Protein AF-A0A6B3EUL5-F1 (afdb_monomer_lite)

Radius of gyration: 18.48 Å; chains: 1; bounding box: 37×43×34 Å

Sequence (70 aa):
DYEHELFYEKELRSVTSNTRENGREFLRLVERYDVRSTVHPYPMSRAPEALADLKAGRFDGAAVLVNDLS

pLDDT: mean 89.26, std 12.78, range [57.44, 98.5]

Structure (mmCIF, N/CA/C/O backbone):
data_AF-A0A6B3EUL5-F1
#
_entry.id   AF-A0A6B3EUL5-F1
#
loop_
_atom_site.group_PDB
_atom_site.id
_atom_site.type_symbol
_atom_site.label_atom_id
_atom_site.label_alt_id
_atom_site.label_comp_id
_atom_site.label_asym_id
_atom_site.label_entity_id
_atom_site.label_seq_id
_atom_site.pdbx_PDB_ins_code
_atom_site.Cartn_x
_atom_site.Cartn_y
_atom_site.Cartn_z
_atom_site.occupancy
_atom_site.B_iso_or_equiv
_atom_site.auth_seq_id
_atom_site.auth_comp_id
_atom_site.auth_asym_id
_atom_site.auth_atom_id
_atom_site.pdbx_PDB_model_num
ATOM 1 N N . ASP A 1 1 ? -12.343 25.960 6.220 1.00 58.25 1 ASP A N 1
ATOM 2 C CA . ASP A 1 1 ? -13.633 25.846 6.904 1.00 58.25 1 ASP A CA 1
ATOM 3 C C . ASP A 1 1 ? -13.619 24.636 7.841 1.00 58.25 1 ASP A C 1
ATOM 5 O O . ASP A 1 1 ? -14.321 23.664 7.646 1.00 58.25 1 ASP A O 1
ATOM 9 N N . TYR A 1 2 ? -12.692 24.638 8.803 1.00 57.44 2 TYR A N 1
ATOM 10 C CA . TYR A 1 2 ? -12.422 23.470 9.658 1.00 57.44 2 TYR A CA 1
ATOM 11 C C . TYR A 1 2 ? -13.357 23.440 10.878 1.00 57.44 2 TYR A C 1
ATOM 13 O O . TYR A 1 2 ? -13.746 22.376 11.347 1.00 57.44 2 TYR A O 1
ATOM 21 N N . GLU A 1 3 ? -13.736 24.627 11.363 1.00 60.16 3 GLU A N 1
ATOM 22 C CA . GLU A 1 3 ? -14.601 24.819 12.531 1.00 60.16 3 GLU A CA 1
ATOM 23 C C . GLU A 1 3 ? -16.082 24.508 12.251 1.00 60.16 3 GLU A C 1
ATOM 25 O O . GLU A 1 3 ? -16.778 24.086 13.167 1.00 60.16 3 GLU A O 1
ATOM 30 N N . HIS A 1 4 ? -16.578 24.652 11.012 1.00 64.31 4 HIS A N 1
ATOM 31 C CA . HIS A 1 4 ? -17.974 24.311 10.683 1.00 64.31 4 HIS A CA 1
ATOM 32 C C . HIS A 1 4 ? -18.189 22.815 10.399 1.00 64.31 4 HIS A C 1
ATOM 34 O O . HIS A 1 4 ? -19.292 22.306 10.597 1.00 64.31 4 HIS A O 1
ATOM 40 N N . GLU A 1 5 ? -17.161 22.090 9.942 1.00 66.06 5 GLU A N 1
ATOM 41 C CA . GLU A 1 5 ? -17.278 20.666 9.576 1.00 66.06 5 GLU A CA 1
ATOM 42 C C . GLU A 1 5 ? -17.094 19.713 10.777 1.00 66.06 5 GLU A C 1
ATOM 44 O O . GLU A 1 5 ? -17.640 18.597 10.807 1.00 66.06 5 GLU A O 1
ATOM 49 N N . LEU A 1 6 ? -16.366 20.167 11.802 1.00 64.81 6 LEU A N 1
ATOM 50 C CA . LEU A 1 6 ? -16.133 19.464 13.062 1.00 64.81 6 LEU A CA 1
ATOM 51 C C . LEU A 1 6 ? -16.988 20.102 14.169 1.00 64.81 6 LEU A C 1
ATOM 53 O O . LEU A 1 6 ? -16.495 20.864 14.993 1.00 64.81 6 LEU A O 1
ATOM 57 N N . PHE A 1 7 ? -18.289 19.785 14.198 1.00 58.91 7 PHE A N 1
ATOM 58 C CA . PHE A 1 7 ? -19.131 20.033 15.379 1.00 58.91 7 PHE A CA 1
ATOM 59 C C . PHE A 1 7 ? -18.423 19.488 16.631 1.00 58.91 7 PHE A C 1
ATOM 61 O O . PHE A 1 7 ? -17.864 18.397 16.547 1.00 58.91 7 PHE A O 1
ATOM 68 N N . TYR A 1 8 ? -18.486 20.212 17.758 1.00 61.34 8 TYR A N 1
ATOM 69 C CA . TYR A 1 8 ? -17.755 20.034 19.036 1.00 61.34 8 TYR A CA 1
ATOM 70 C C . TYR A 1 8 ? -17.562 18.601 19.604 1.00 61.34 8 TYR A C 1
ATOM 72 O O . TYR A 1 8 ? -16.835 18.434 20.577 1.00 61.34 8 TYR A O 1
ATOM 80 N N . GLU A 1 9 ? -18.187 17.573 19.031 1.00 69.50 9 GLU A N 1
ATOM 81 C CA . GLU A 1 9 ? -18.016 16.151 19.361 1.00 69.50 9 GLU A CA 1
ATOM 82 C C . GLU A 1 9 ? -16.960 15.426 18.500 1.00 69.50 9 GLU A C 1
ATOM 84 O O . GLU A 1 9 ? -16.587 14.294 18.809 1.00 69.50 9 GLU A O 1
ATOM 89 N N . LYS A 1 10 ? -16.482 16.030 17.403 1.00 75.69 10 LYS A N 1
ATOM 90 C CA . LYS A 1 10 ? -15.514 15.401 16.493 1.00 75.69 10 LYS A CA 1
ATOM 9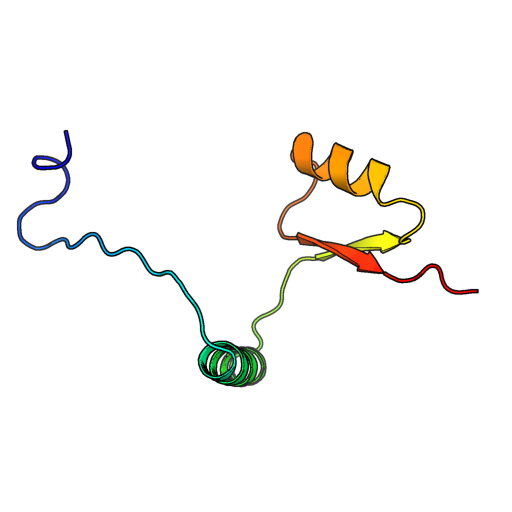1 C C . LYS A 1 10 ? -14.098 15.910 16.749 1.00 75.69 10 LYS A C 1
ATOM 93 O O . LYS A 1 10 ? -13.833 17.106 16.675 1.00 75.69 10 LYS A O 1
ATOM 98 N N . GLU A 1 11 ? -13.166 14.985 16.952 1.00 77.25 11 GLU A N 1
ATOM 99 C CA . GLU A 1 11 ? -11.745 15.291 17.109 1.00 77.25 11 GLU A CA 1
ATOM 100 C C . GLU A 1 11 ? -10.938 14.873 15.877 1.00 77.25 11 GLU A C 1
ATOM 102 O O . GLU A 1 11 ? -11.054 13.747 15.390 1.00 77.25 11 GLU A O 1
ATOM 107 N N . LEU A 1 12 ? -10.057 15.762 15.413 1.00 83.00 12 LEU A N 1
ATOM 108 C CA . LEU A 1 12 ? -9.065 15.459 14.386 1.00 83.00 12 LEU A CA 1
ATOM 109 C C . LEU A 1 12 ? -7.700 15.237 15.047 1.00 83.00 12 LEU A C 1
ATOM 111 O O . LEU A 1 12 ? -7.146 16.145 15.663 1.00 83.00 12 LEU A O 1
ATOM 115 N N . ARG A 1 13 ? -7.148 14.025 14.920 1.00 82.06 13 ARG A N 1
ATOM 116 C CA . ARG A 1 13 ? -5.837 13.660 15.478 1.00 82.06 13 ARG A CA 1
ATOM 117 C C . ARG A 1 13 ? -4.921 13.128 14.383 1.00 82.06 13 ARG A C 1
ATOM 119 O O . ARG A 1 13 ? -5.320 12.285 13.586 1.00 82.06 13 ARG A O 1
ATOM 126 N N . SER A 1 14 ? -3.672 13.586 14.373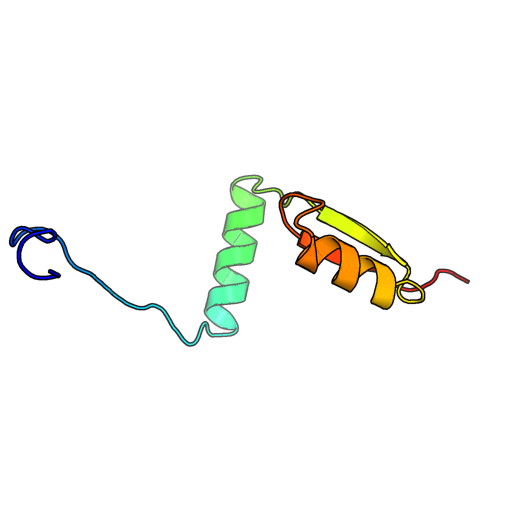 1.00 80.00 14 SER A N 1
ATOM 127 C CA . SER A 1 14 ? -2.620 12.998 13.546 1.00 80.00 14 SER A CA 1
ATOM 128 C C . SER A 1 14 ? -1.954 11.847 14.291 1.00 80.00 14 SER A C 1
ATOM 130 O O . SER A 1 14 ? -1.550 12.014 15.442 1.00 80.00 14 SER A O 1
ATOM 132 N N . VAL A 1 15 ? -1.759 10.718 13.619 1.00 80.44 15 VAL A N 1
ATOM 133 C CA . VAL A 1 15 ? -0.870 9.658 14.100 1.00 80.44 15 VAL A CA 1
ATOM 134 C C . VAL A 1 15 ? 0.400 9.713 13.264 1.00 80.44 15 VAL A C 1
ATOM 136 O O . VAL A 1 15 ? 0.354 9.681 12.038 1.00 80.44 15 VAL A O 1
ATOM 139 N N . THR A 1 16 ? 1.538 9.834 13.932 1.00 74.62 16 THR A N 1
ATOM 140 C CA . THR A 1 16 ? 2.866 9.815 13.316 1.00 74.62 16 THR A CA 1
ATOM 141 C C . THR A 1 16 ? 3.806 9.022 14.220 1.00 74.62 16 THR A C 1
ATOM 143 O O . THR A 1 16 ? 3.510 8.834 15.399 1.00 74.62 16 THR A O 1
ATOM 146 N N . SER A 1 17 ? 4.928 8.546 13.682 1.00 76.25 17 SER A N 1
ATOM 147 C CA . SER A 1 17 ? 5.962 7.822 14.440 1.00 76.25 17 SER A CA 1
ATOM 148 C C . SER A 1 17 ? 5.519 6.484 15.054 1.00 76.25 17 SER A C 1
ATOM 150 O O . SER A 1 17 ? 5.648 6.266 16.257 1.00 76.25 17 SER A O 1
ATOM 152 N N . ASN A 1 18 ? 5.067 5.537 14.226 1.00 83.44 18 ASN A N 1
ATOM 153 C CA . ASN A 1 18 ? 4.901 4.152 14.677 1.00 83.44 18 ASN A CA 1
ATOM 154 C C . ASN A 1 18 ? 6.235 3.580 15.179 1.00 83.44 18 ASN A C 1
ATOM 156 O O . ASN A 1 18 ? 7.255 3.632 14.487 1.00 83.44 18 ASN A O 1
ATOM 160 N N . THR A 1 19 ? 6.223 2.990 16.372 1.00 92.12 19 THR A N 1
ATOM 161 C CA . THR A 1 19 ? 7.397 2.298 16.912 1.00 92.12 19 THR A CA 1
ATOM 162 C C . THR A 1 19 ? 7.514 0.882 16.339 1.00 92.12 19 THR A C 1
ATOM 164 O O . THR A 1 19 ? 6.550 0.303 15.827 1.00 92.12 19 THR A O 1
ATOM 167 N N . ARG A 1 20 ? 8.696 0.260 16.475 1.00 94.00 20 ARG A N 1
ATOM 168 C CA . ARG A 1 20 ? 8.867 -1.170 16.146 1.00 94.00 20 ARG A CA 1
ATOM 169 C C . ARG A 1 20 ? 7.947 -2.066 16.975 1.00 94.00 20 ARG A C 1
ATOM 171 O O . ARG A 1 20 ? 7.560 -3.131 16.507 1.00 94.00 20 ARG A O 1
ATOM 178 N N . GLU A 1 21 ? 7.632 -1.669 18.205 1.00 95.62 21 GLU A N 1
ATOM 179 C CA . GLU A 1 21 ? 6.713 -2.410 19.065 1.00 95.62 21 GLU A CA 1
ATOM 180 C C . GLU A 1 21 ? 5.279 -2.346 18.538 1.00 95.62 21 GLU A C 1
ATOM 182 O O . GLU A 1 21 ? 4.667 -3.401 18.374 1.00 95.62 21 GLU A O 1
ATOM 187 N N . ASN A 1 22 ? 4.804 -1.157 18.141 1.00 94.69 22 ASN A N 1
ATOM 188 C CA . ASN A 1 22 ? 3.484 -1.009 17.517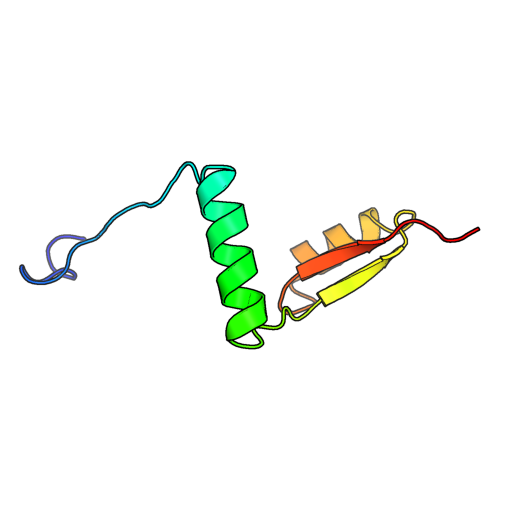 1.00 94.69 22 ASN A CA 1
ATOM 189 C C . ASN A 1 22 ? 3.365 -1.864 16.250 1.00 94.69 22 ASN A C 1
ATOM 191 O O . ASN A 1 22 ? 2.353 -2.526 16.048 1.00 94.69 22 ASN A O 1
ATOM 195 N N . GLY A 1 23 ? 4.419 -1.921 15.427 1.00 93.81 23 GLY A N 1
ATOM 196 C CA . GLY A 1 23 ? 4.442 -2.791 14.249 1.00 93.81 23 GLY A CA 1
ATOM 197 C C . GLY A 1 23 ? 4.301 -4.279 14.595 1.00 93.81 23 GLY A C 1
ATOM 198 O O . GLY A 1 23 ? 3.522 -4.989 13.965 1.00 93.81 23 GLY A O 1
ATOM 199 N N . ARG A 1 24 ? 5.007 -4.764 15.626 1.00 96.69 24 ARG A N 1
ATOM 200 C CA . ARG A 1 24 ? 4.886 -6.164 16.074 1.00 96.69 24 ARG A CA 1
ATOM 201 C C . ARG A 1 24 ? 3.502 -6.472 16.628 1.00 96.69 24 ARG A C 1
ATOM 203 O O . ARG A 1 24 ? 2.988 -7.559 16.389 1.00 96.69 24 ARG A O 1
ATOM 210 N N . GLU A 1 25 ? 2.917 -5.550 17.383 1.00 96.25 25 GLU A N 1
ATOM 211 C CA . GLU A 1 25 ? 1.556 -5.701 17.893 1.00 96.25 25 GLU A CA 1
ATOM 212 C C . GLU A 1 25 ? 0.535 -5.768 16.762 1.00 96.25 25 GLU A C 1
ATOM 214 O O . GLU A 1 25 ? -0.263 -6.703 16.718 1.00 96.25 25 GLU A O 1
ATOM 219 N N . PHE A 1 26 ? 0.631 -4.848 15.804 1.00 95.06 26 PHE A N 1
ATOM 220 C CA . PHE A 1 26 ? -0.229 -4.839 14.631 1.00 95.06 26 PHE A CA 1
ATOM 221 C C . PHE A 1 26 ? -0.140 -6.151 13.843 1.00 95.06 26 PHE A C 1
ATOM 223 O O . PHE A 1 26 ? -1.170 -6.750 13.550 1.00 95.06 26 PHE A O 1
ATOM 230 N N . LEU A 1 27 ? 1.067 -6.660 13.568 1.00 96.31 27 LEU A N 1
ATOM 231 C CA . LEU A 1 27 ? 1.237 -7.915 12.826 1.00 96.31 27 LEU A CA 1
ATOM 232 C C . LEU A 1 27 ? 0.645 -9.136 13.553 1.00 96.31 27 LEU A C 1
ATOM 234 O O . LEU A 1 27 ? 0.081 -10.010 12.898 1.00 96.31 27 LEU A O 1
ATOM 238 N N . ARG A 1 28 ? 0.688 -9.181 14.894 1.00 96.62 28 ARG A N 1
ATOM 239 C CA . ARG A 1 28 ? -0.011 -10.230 15.667 1.00 96.62 28 ARG A CA 1
ATOM 240 C C . ARG A 1 28 ? -1.529 -10.153 15.499 1.00 96.62 28 ARG A C 1
ATOM 242 O O . ARG A 1 28 ? -2.197 -11.182 15.444 1.00 96.62 28 ARG A O 1
ATOM 249 N N . LEU A 1 29 ? -2.087 -8.942 15.450 1.00 97.31 29 LEU A N 1
ATOM 250 C CA . LEU A 1 29 ? -3.522 -8.744 15.225 1.00 97.31 29 LEU A CA 1
ATOM 251 C C . LEU A 1 29 ? -3.916 -9.126 13.794 1.00 97.31 29 LEU A C 1
ATOM 253 O O . LEU A 1 29 ? -4.944 -9.768 13.607 1.00 97.31 29 LEU A O 1
ATOM 257 N N . VAL A 1 30 ? -3.084 -8.779 12.809 1.00 97.25 30 VAL A N 1
ATOM 258 C CA . VAL A 1 30 ? -3.268 -9.150 11.397 1.00 97.25 30 VAL A CA 1
ATOM 259 C C . VAL A 1 30 ? -3.410 -10.662 11.241 1.00 97.25 30 VAL A C 1
ATOM 261 O O . VAL A 1 30 ? -4.372 -11.112 10.625 1.00 97.25 30 VAL A O 1
ATOM 264 N N . GLU A 1 31 ? -2.510 -11.440 11.849 1.00 96.00 31 GLU A N 1
ATOM 265 C CA . GLU A 1 31 ? -2.580 -12.906 11.836 1.00 96.00 31 GLU A CA 1
ATOM 266 C C . GLU A 1 31 ? -3.850 -13.422 12.528 1.00 96.00 31 GLU A C 1
ATOM 268 O O . GLU A 1 31 ? -4.556 -14.271 11.990 1.00 96.00 31 GLU A O 1
ATOM 273 N N . ARG A 1 32 ? -4.186 -12.869 13.702 1.00 97.56 32 ARG A N 1
ATOM 274 C CA . ARG A 1 32 ? -5.359 -13.287 14.483 1.00 97.56 32 ARG A CA 1
ATOM 275 C C . ARG A 1 32 ? -6.685 -13.082 13.749 1.00 97.56 32 ARG A C 1
ATOM 277 O O . ARG A 1 32 ? -7.604 -13.873 13.948 1.00 97.56 32 ARG A O 1
ATOM 284 N N . TYR A 1 33 ? -6.801 -12.011 12.972 1.00 97.81 33 TYR A N 1
ATOM 285 C CA . TYR A 1 33 ? -8.044 -11.623 12.302 1.00 97.81 33 TYR A CA 1
ATOM 286 C C . TYR A 1 33 ? -8.032 -11.889 10.789 1.00 97.81 33 TYR A C 1
ATOM 288 O O . TYR A 1 33 ? -8.928 -11.418 10.096 1.00 97.81 33 TYR A O 1
ATOM 296 N N . ASP A 1 34 ? -7.039 -12.634 10.287 1.00 95.62 34 ASP A N 1
ATOM 297 C CA . ASP A 1 34 ? -6.850 -12.967 8.864 1.00 95.62 34 ASP A CA 1
ATOM 298 C C . ASP A 1 34 ? -6.929 -11.741 7.935 1.00 95.62 34 ASP A C 1
ATOM 300 O O . ASP A 1 34 ? -7.542 -11.756 6.866 1.00 95.62 34 ASP A O 1
ATOM 304 N N . VAL A 1 35 ? -6.299 -10.639 8.350 1.00 96.00 35 VAL A N 1
ATOM 305 C CA . VAL A 1 35 ? -6.215 -9.433 7.522 1.00 96.00 35 VAL A CA 1
ATOM 306 C C . VAL A 1 35 ? -5.219 -9.689 6.386 1.00 96.00 35 VAL A C 1
ATOM 308 O O . VAL A 1 35 ? -4.034 -9.920 6.620 1.00 96.00 35 VAL A O 1
ATOM 311 N N . ARG A 1 36 ? -5.684 -9.632 5.134 1.00 95.12 36 ARG A N 1
ATOM 312 C CA . ARG A 1 36 ? -4.866 -9.866 3.930 1.00 95.12 36 ARG A CA 1
ATOM 313 C C . ARG A 1 36 ? -4.662 -8.569 3.155 1.00 95.12 36 ARG A C 1
ATOM 315 O O . ARG A 1 36 ? -5.616 -7.838 2.899 1.00 95.12 36 ARG A O 1
ATOM 322 N N . SER A 1 37 ? -3.431 -8.305 2.730 1.00 94.56 37 SER A N 1
ATOM 323 C CA . SER A 1 37 ? -3.141 -7.241 1.769 1.00 94.56 37 SER A CA 1
ATOM 324 C C . SER A 1 37 ? -3.407 -7.709 0.335 1.00 94.56 37 SER A C 1
ATOM 326 O O . SER A 1 37 ? -3.079 -8.835 -0.035 1.00 94.56 37 SER A O 1
ATOM 328 N N . THR A 1 38 ? -3.956 -6.817 -0.492 1.00 96.88 38 THR A N 1
ATOM 329 C CA . THR A 1 38 ? -3.937 -6.980 -1.954 1.00 96.88 38 THR A CA 1
ATOM 330 C C . THR A 1 38 ? -2.590 -6.486 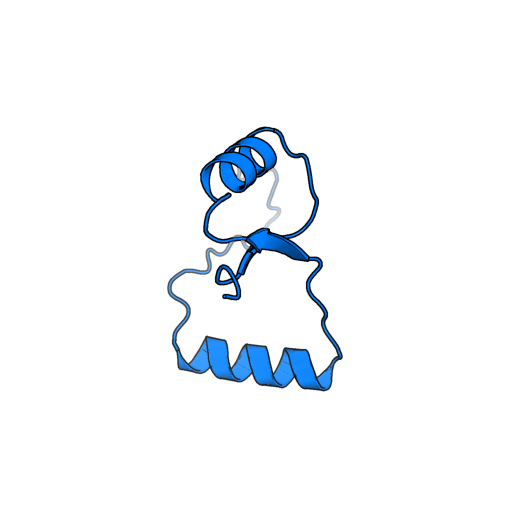-2.461 1.00 96.88 38 THR A C 1
ATOM 332 O O . THR A 1 38 ? -2.197 -5.350 -2.174 1.00 96.88 38 THR A O 1
ATOM 335 N N . VAL A 1 39 ? -1.858 -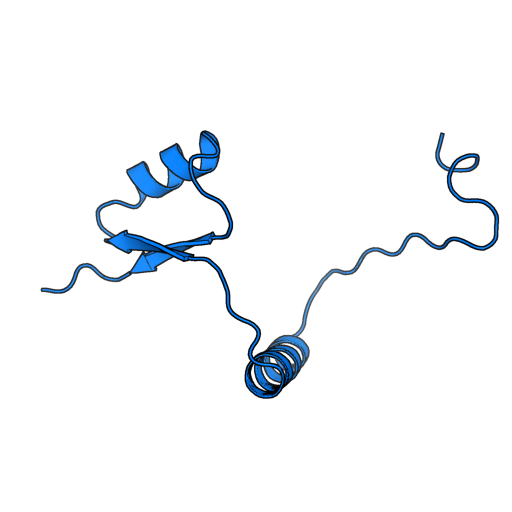7.357 -3.154 1.00 97.06 39 VAL A N 1
ATOM 336 C CA . VAL A 1 39 ? -0.491 -7.083 -3.601 1.00 97.06 39 VAL A CA 1
ATOM 337 C C . VAL A 1 39 ? -0.321 -7.364 -5.087 1.00 97.06 39 VAL A C 1
ATOM 339 O O . VAL A 1 39 ? -0.847 -8.343 -5.613 1.00 97.06 39 VAL A O 1
ATOM 342 N N . HIS A 1 40 ? 0.471 -6.520 -5.739 1.00 97.56 40 HIS A N 1
ATOM 343 C CA . HIS A 1 40 ? 0.860 -6.634 -7.138 1.00 97.56 40 HIS A CA 1
ATOM 344 C C . HIS A 1 40 ? 2.374 -6.866 -7.193 1.00 97.56 40 HIS A C 1
ATOM 346 O O . HIS A 1 40 ? 3.140 -5.916 -7.007 1.00 97.56 40 HIS A O 1
ATOM 352 N N . PRO A 1 41 ? 2.834 -8.119 -7.351 1.00 96.94 41 PRO A N 1
ATOM 353 C CA . PRO A 1 41 ? 4.256 -8.420 -7.344 1.00 96.94 41 PRO A CA 1
ATOM 354 C C . PRO A 1 41 ? 4.915 -7.978 -8.653 1.00 96.94 41 PRO A C 1
ATOM 356 O O . PRO A 1 41 ? 4.417 -8.268 -9.740 1.00 96.94 41 PRO A O 1
ATOM 359 N N . TYR A 1 42 ? 6.071 -7.333 -8.539 1.00 97.50 42 TYR A N 1
ATOM 360 C CA . TYR A 1 42 ? 6.943 -6.998 -9.660 1.00 97.50 42 TYR A CA 1
ATOM 361 C C . TYR A 1 42 ? 8.332 -7.574 -9.393 1.00 97.50 42 TYR A C 1
ATOM 363 O O . TYR A 1 42 ? 8.830 -7.433 -8.275 1.00 97.50 42 TYR A O 1
ATOM 371 N N . PRO A 1 43 ? 8.987 -8.196 -10.384 1.00 97.38 43 PRO A N 1
ATOM 372 C CA . PRO A 1 43 ? 10.400 -8.528 -10.255 1.00 97.38 43 PRO A CA 1
ATOM 373 C C . PRO A 1 43 ? 11.210 -7.245 -10.007 1.00 97.38 43 PRO A C 1
ATOM 375 O O . PRO A 1 43 ? 10.871 -6.187 -10.544 1.00 97.38 43 PRO A O 1
ATOM 378 N N . MET A 1 44 ? 12.252 -7.322 -9.180 1.00 97.12 44 MET A N 1
ATOM 379 C CA . MET A 1 44 ? 13.074 -6.177 -8.770 1.00 97.12 44 MET A CA 1
ATOM 380 C C . MET A 1 44 ? 13.643 -5.431 -9.985 1.00 97.12 44 MET A C 1
ATOM 382 O O . MET A 1 44 ? 13.659 -4.200 -10.009 1.00 97.12 44 MET A O 1
ATOM 386 N N . SER A 1 45 ? 14.016 -6.168 -11.033 1.00 97.31 45 SER A N 1
ATOM 387 C CA . SER A 1 45 ? 14.446 -5.637 -12.332 1.00 97.31 45 SER A CA 1
ATOM 388 C C . SER A 1 45 ? 13.416 -4.732 -13.017 1.00 97.31 45 SER A C 1
ATOM 390 O O . SER A 1 45 ? 13.800 -3.889 -13.826 1.00 97.31 45 SER A O 1
ATOM 392 N N . ARG A 1 46 ? 12.128 -4.860 -12.675 1.00 97.88 46 ARG A N 1
ATOM 393 C CA . ARG A 1 46 ? 11.014 -4.062 -13.210 1.00 97.88 46 ARG A CA 1
ATOM 394 C C . ARG A 1 46 ? 10.482 -3.005 -12.241 1.00 97.88 46 ARG A C 1
ATOM 396 O O . ARG A 1 46 ? 9.311 -2.620 -12.280 1.00 97.88 46 ARG A O 1
ATOM 403 N N . ALA A 1 47 ? 11.331 -2.525 -11.335 1.00 97.94 47 ALA A N 1
ATOM 404 C CA . ALA A 1 47 ? 10.978 -1.413 -10.459 1.00 97.94 47 ALA A CA 1
ATOM 405 C C . ALA A 1 47 ? 10.533 -0.135 -11.211 1.00 97.94 47 ALA A C 1
ATOM 407 O O . ALA A 1 47 ? 9.584 0.506 -10.748 1.00 97.94 47 ALA A O 1
ATOM 408 N N . PRO A 1 48 ? 11.140 0.255 -12.355 1.00 98.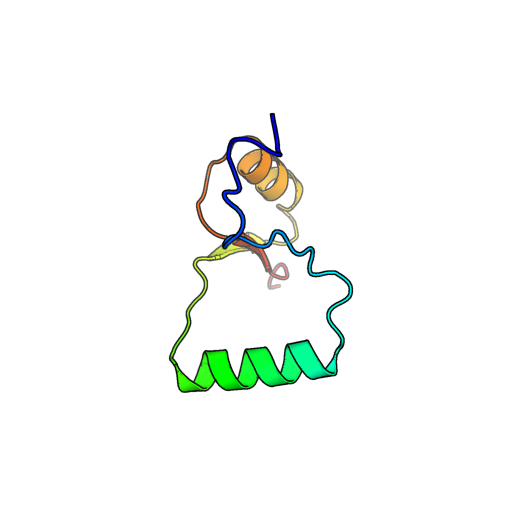44 48 PRO A N 1
ATOM 409 C CA . PRO A 1 48 ? 10.675 1.416 -13.116 1.00 98.44 48 PRO A CA 1
ATOM 410 C C . PRO A 1 48 ? 9.221 1.285 -13.589 1.00 98.44 48 PRO A C 1
ATOM 412 O O . PRO A 1 48 ? 8.451 2.243 -13.496 1.00 98.44 48 PRO A O 1
ATOM 415 N N . GLU A 1 49 ? 8.823 0.099 -14.044 1.00 98.50 49 GLU A N 1
ATOM 416 C CA . GLU A 1 49 ? 7.458 -0.212 -14.458 1.00 98.50 49 GLU A CA 1
ATOM 417 C C . GLU A 1 49 ? 6.498 -0.150 -13.268 1.00 98.50 49 GLU A C 1
ATOM 419 O O . GLU A 1 49 ? 5.468 0.515 -13.357 1.00 98.50 49 GLU A O 1
ATOM 424 N N . ALA A 1 50 ? 6.866 -0.737 -12.123 1.00 98.19 50 ALA A N 1
ATOM 425 C CA . ALA A 1 50 ? 6.059 -0.673 -10.902 1.00 98.19 50 ALA A CA 1
ATOM 426 C C . ALA A 1 50 ? 5.766 0.779 -10.470 1.00 98.19 50 ALA A C 1
ATOM 428 O O . ALA A 1 50 ? 4.645 1.106 -10.074 1.00 98.19 50 ALA A O 1
ATOM 429 N N . LEU A 1 51 ? 6.755 1.674 -10.584 1.00 98.25 51 LEU A N 1
ATOM 430 C CA . LEU A 1 51 ? 6.593 3.102 -10.286 1.00 98.25 51 LEU A CA 1
ATOM 431 C C . LEU A 1 51 ? 5.697 3.818 -11.304 1.00 98.25 51 LEU A C 1
ATOM 433 O O . LEU A 1 51 ? 4.882 4.663 -10.923 1.00 98.25 51 LEU A O 1
ATOM 437 N N . ALA A 1 52 ? 5.834 3.499 -12.592 1.00 98.50 52 ALA A N 1
ATOM 438 C CA . ALA A 1 52 ? 4.973 4.054 -13.632 1.00 98.50 52 ALA A CA 1
ATOM 439 C C . ALA A 1 52 ? 3.510 3.625 -13.435 1.00 98.50 52 ALA A C 1
ATOM 441 O O . ALA A 1 52 ? 2.601 4.443 -13.595 1.00 98.50 52 ALA A O 1
ATOM 442 N N . ASP A 1 53 ? 3.292 2.367 -13.054 1.00 98.38 53 ASP A N 1
ATOM 443 C CA . ASP A 1 53 ? 1.981 1.786 -12.767 1.00 98.38 53 ASP A CA 1
ATOM 444 C C . ASP A 1 53 ? 1.346 2.412 -11.527 1.00 98.38 53 ASP A C 1
ATOM 446 O O . ASP A 1 53 ? 0.179 2.807 -11.576 1.00 98.38 53 ASP A O 1
ATOM 450 N N . LEU A 1 54 ? 2.133 2.611 -10.464 1.00 97.75 54 LEU A N 1
ATOM 451 C CA . LEU A 1 54 ? 1.705 3.326 -9.262 1.00 97.75 54 LEU A CA 1
ATOM 452 C C . LEU A 1 54 ? 1.271 4.759 -9.594 1.00 97.75 54 LEU A C 1
ATOM 454 O O . LEU A 1 54 ? 0.189 5.188 -9.199 1.00 97.75 54 LEU A O 1
ATOM 458 N N . LYS A 1 55 ? 2.084 5.500 -10.360 1.00 98.00 55 LYS A N 1
ATOM 459 C CA . LYS A 1 55 ? 1.772 6.885 -10.749 1.00 98.00 55 LYS A CA 1
ATOM 460 C C . LYS A 1 55 ? 0.491 6.982 -11.579 1.00 98.00 55 LYS A C 1
ATOM 462 O O . LYS A 1 55 ? -0.224 7.975 -11.479 1.00 98.00 55 LYS A O 1
ATOM 467 N N . ALA A 1 56 ? 0.228 5.985 -12.416 1.00 98.31 56 ALA A N 1
ATOM 468 C CA . ALA A 1 56 ? -0.956 5.938 -13.262 1.00 98.31 56 ALA A CA 1
ATOM 469 C C . ALA A 1 56 ? -2.186 5.314 -12.576 1.00 98.31 56 ALA A C 1
ATOM 471 O O . ALA A 1 56 ? -3.232 5.235 -13.215 1.00 98.31 56 ALA A O 1
ATOM 472 N N . GLY A 1 57 ? -2.078 4.869 -11.317 1.00 97.38 57 GLY A N 1
ATOM 473 C CA . GLY A 1 57 ? -3.178 4.234 -10.585 1.00 97.38 57 GLY A CA 1
ATOM 474 C C . GLY A 1 57 ? -3.633 2.909 -11.204 1.00 97.38 57 GLY A C 1
ATOM 475 O O . GLY A 1 57 ? -4.825 2.629 -11.242 1.00 97.38 57 GLY A O 1
ATOM 476 N N . ARG A 1 58 ? -2.702 2.109 -11.744 1.00 97.56 58 ARG A N 1
ATOM 477 C CA . ARG A 1 58 ? -3.020 0.865 -12.476 1.00 97.56 58 ARG A CA 1
ATOM 478 C C . ARG A 1 58 ? -3.363 -0.335 -11.590 1.00 97.56 58 ARG A C 1
ATOM 480 O O . ARG A 1 58 ? -3.678 -1.400 -12.116 1.00 97.56 58 ARG A O 1
ATOM 487 N N . PHE A 1 59 ? -3.289 -0.184 -10.275 1.00 96.31 59 PHE A N 1
ATOM 488 C CA . PHE A 1 59 ? -3.605 -1.239 -9.326 1.00 96.31 59 PHE A CA 1
ATOM 489 C C . PHE A 1 59 ? -4.158 -0.672 -8.019 1.00 96.31 59 PHE A C 1
ATOM 491 O O . PHE A 1 59 ? -3.838 0.456 -7.639 1.00 96.31 59 PHE A O 1
ATOM 498 N N . ASP A 1 60 ? -4.930 -1.499 -7.319 1.00 94.56 60 ASP A N 1
ATOM 499 C CA . ASP A 1 60 ? -5.346 -1.265 -5.939 1.00 94.56 60 ASP A CA 1
ATOM 500 C C . ASP A 1 60 ? -4.364 -1.933 -4.964 1.00 94.56 60 ASP A C 1
ATOM 502 O O . ASP A 1 60 ? -3.665 -2.890 -5.294 1.00 94.56 60 ASP A O 1
ATOM 506 N N . GLY A 1 61 ? -4.304 -1.455 -3.723 1.00 95.44 61 GLY A N 1
ATOM 507 C CA . GLY A 1 61 ? -3.384 -2.010 -2.730 1.00 95.44 61 GLY A CA 1
ATOM 508 C C . GLY A 1 61 ? -1.930 -1.602 -2.984 1.00 95.44 61 GLY A C 1
ATOM 509 O O . GLY A 1 61 ? -1.644 -0.422 -3.183 1.00 95.44 61 GLY A O 1
ATOM 510 N N . ALA A 1 62 ? -0.994 -2.552 -2.899 1.00 97.31 62 ALA A N 1
ATOM 511 C CA . ALA A 1 62 ? 0.442 -2.259 -2.915 1.00 97.31 62 ALA A CA 1
ATOM 512 C C . ALA A 1 62 ? 1.199 -2.989 -4.032 1.00 97.31 62 ALA A C 1
ATOM 514 O O . ALA A 1 62 ? 1.061 -4.201 -4.199 1.00 97.31 62 ALA A O 1
ATOM 515 N N . ALA A 1 63 ? 2.090 -2.277 -4.727 1.00 97.44 63 ALA A N 1
ATOM 516 C CA . ALA A 1 63 ? 3.142 -2.911 -5.517 1.00 97.44 63 ALA A CA 1
ATOM 517 C C . ALA A 1 63 ? 4.236 -3.449 -4.586 1.00 97.44 63 ALA A C 1
ATOM 519 O O . ALA A 1 63 ? 4.713 -2.737 -3.701 1.00 97.44 63 ALA A O 1
ATOM 520 N N . VAL A 1 64 ? 4.648 -4.698 -4.800 1.00 97.81 64 VAL A N 1
ATOM 521 C CA . VAL A 1 64 ? 5.698 -5.357 -4.014 1.00 97.81 64 VAL A CA 1
ATOM 522 C C . VAL A 1 64 ? 6.822 -5.773 -4.949 1.00 97.81 64 VAL A C 1
ATOM 524 O O . VAL A 1 64 ? 6.622 -6.621 -5.815 1.00 97.81 64 VAL A O 1
ATOM 527 N N . LEU A 1 65 ? 8.007 -5.191 -4.766 1.00 97.50 65 LEU A N 1
ATOM 528 C CA . LEU A 1 65 ? 9.202 -5.654 -5.465 1.00 97.50 65 LEU A CA 1
ATOM 529 C C . LEU A 1 65 ? 9.675 -6.959 -4.828 1.00 97.50 65 LEU A C 1
ATOM 531 O O . LEU A 1 65 ? 9.958 -7.012 -3.631 1.00 97.50 65 LEU A O 1
ATOM 535 N N . VAL A 1 66 ? 9.739 -8.008 -5.636 1.00 97.19 66 VAL A N 1
ATOM 536 C CA . VAL A 1 66 ? 10.279 -9.312 -5.258 1.00 97.19 66 VAL A CA 1
ATOM 537 C C . VAL A 1 66 ? 11.627 -9.498 -5.939 1.00 97.19 66 VAL A C 1
ATOM 539 O O . VAL A 1 66 ? 11.820 -9.036 -7.060 1.00 97.19 66 VAL A O 1
ATOM 542 N N . ASN A 1 67 ? 12.572 -10.162 -5.274 1.00 96.50 67 ASN A N 1
ATOM 543 C CA . ASN A 1 67 ? 13.878 -10.443 -5.872 1.00 96.50 67 ASN A CA 1
ATOM 544 C C . ASN A 1 67 ? 13.705 -11.152 -7.223 1.00 96.50 67 ASN A C 1
ATOM 546 O O . ASN A 1 67 ? 12.866 -12.047 -7.344 1.00 96.50 67 ASN A O 1
ATOM 550 N N . ASP A 1 68 ? 14.516 -10.774 -8.212 1.00 93.25 68 ASP A N 1
ATOM 551 C CA . ASP A 1 68 ? 14.627 -11.529 -9.456 1.00 93.25 68 ASP A CA 1
ATOM 552 C C . ASP A 1 68 ? 15.165 -12.922 -9.095 1.00 93.25 68 ASP A C 1
ATOM 554 O O . ASP A 1 68 ? 16.329 -13.069 -8.718 1.00 93.25 68 ASP A O 1
ATOM 558 N N . LEU A 1 69 ? 14.300 -13.938 -9.087 1.00 78.94 69 LEU A N 1
ATOM 559 C CA . LEU A 1 69 ? 14.735 -15.314 -8.856 1.00 78.94 69 LEU A CA 1
ATOM 560 C C . LEU A 1 69 ? 15.698 -15.696 -9.988 1.00 78.94 69 LEU A C 1
ATOM 562 O O . LEU A 1 69 ? 15.388 -15.472 -11.159 1.00 78.94 69 LEU A O 1
ATOM 566 N N . SER A 1 70 ? 16.875 -16.204 -9.612 1.00 61.25 70 SER A N 1
ATOM 567 C CA . SER A 1 70 ? 17.860 -16.776 -10.542 1.00 61.25 70 SER A CA 1
ATOM 568 C C . SER A 1 70 ? 17.325 -18.041 -11.198 1.00 61.25 70 SER A C 1
ATOM 570 O O . SER A 1 70 ? 16.646 -18.814 -10.483 1.00 61.25 70 SER A O 1
#

Secondary structure (DSSP, 8-state):
-HHHHS-TT----------HHHHHHHHHHHHHTT----EEEEEGGGHHHHHHHHHTT-SSSEEEEE----

Foldseek 3Di:
DVPVVDDPVDDDDDDDDDDPVNVVVVVVVCVVVVPDFDEDEDAQVCPVVLVVCVVVVVDPTYYDHDHPDD